Protein AF-A0A258X0F5-F1 (afdb_monomer_lite)

Foldseek 3Di:
DFLDPQLRDDLQLLLVCCVVPNLDLVSSCVVSVQCVGVNCLCPCPDPVGPHRSVCSSVVSVVVVVVD

pLDDT: mean 96.48, std 2.94, range [77.75, 98.44]

Radius of gyration: 10.72 Å; chains: 1; bounding box: 29×16×29 Å

Sequence (67 aa):
MTVCICQNVTLDDIADLIEKYGNDPEVIKEKADIGKGCGECLETSCDSVDLPWPYAMANAQAMLKQR

Structure (mmCIF, N/CA/C/O backbone):
data_AF-A0A258X0F5-F1
#
_entry.id   AF-A0A258X0F5-F1
#
loop_
_atom_site.group_PDB
_atom_site.id
_atom_site.type_symbol
_atom_site.label_atom_id
_atom_site.label_alt_id
_atom_site.label_comp_id
_atom_site.label_asym_id
_atom_site.label_entity_id
_atom_site.label_seq_id
_atom_site.pdbx_PDB_ins_code
_atom_site.Cartn_x
_atom_site.Cartn_y
_atom_site.Cartn_z
_atom_site.occupancy
_atom_site.B_iso_or_equiv
_atom_site.auth_seq_id
_atom_site.auth_comp_id
_atom_site.auth_asym_id
_atom_site.auth_atom_id
_atom_site.pdbx_PDB_model_num
ATOM 1 N N . MET A 1 1 ? -9.213 -4.636 -6.325 1.00 94.25 1 MET A N 1
ATOM 2 C CA . MET A 1 1 ? -8.486 -3.634 -7.138 1.00 94.25 1 MET A CA 1
ATOM 3 C C . MET A 1 1 ? -7.017 -3.719 -6.788 1.00 94.25 1 MET A C 1
ATOM 5 O O . MET A 1 1 ? -6.690 -3.659 -5.609 1.00 94.25 1 MET A O 1
ATOM 9 N N . THR A 1 2 ? -6.157 -3.900 -7.778 1.00 97.94 2 THR A N 1
ATOM 10 C CA . THR A 1 2 ? -4.699 -3.954 -7.638 1.00 97.94 2 THR A CA 1
ATOM 11 C C . THR A 1 2 ? -4.147 -2.543 -7.464 1.00 97.94 2 THR A C 1
ATOM 13 O O . THR A 1 2 ? -4.473 -1.665 -8.260 1.00 97.94 2 THR A O 1
ATOM 16 N N . VAL A 1 3 ? -3.313 -2.331 -6.442 1.00 98.06 3 VAL A N 1
ATOM 17 C CA . VAL A 1 3 ? -2.669 -1.042 -6.129 1.00 98.06 3 VAL A CA 1
ATOM 18 C C . VAL A 1 3 ? -1.195 -1.035 -6.528 1.00 98.06 3 VAL A C 1
ATOM 20 O O . VAL A 1 3 ? -0.684 -0.030 -7.015 1.00 98.06 3 VAL A O 1
ATOM 23 N N . CYS A 1 4 ? -0.497 -2.162 -6.368 1.00 98.19 4 CYS A N 1
ATOM 24 C CA . CYS A 1 4 ? 0.877 -2.324 -6.836 1.00 98.19 4 CYS A CA 1
ATOM 25 C C . CYS A 1 4 ? 1.102 -3.745 -7.341 1.00 98.19 4 CYS A C 1
ATOM 27 O O . CYS A 1 4 ? 1.103 -4.693 -6.558 1.00 98.19 4 CYS A O 1
ATOM 29 N N . ILE A 1 5 ? 1.352 -3.890 -8.644 1.00 97.25 5 ILE A N 1
ATOM 30 C CA . ILE A 1 5 ? 1.576 -5.203 -9.254 1.00 97.25 5 ILE A CA 1
ATOM 31 C C . ILE A 1 5 ? 2.917 -5.826 -8.833 1.00 97.25 5 ILE A C 1
ATOM 33 O O . ILE A 1 5 ? 2.984 -7.027 -8.598 1.00 97.25 5 ILE A O 1
ATOM 37 N N . CYS A 1 6 ? 3.977 -5.023 -8.653 1.00 97.69 6 CYS A N 1
ATOM 38 C CA . CYS A 1 6 ? 5.305 -5.530 -8.280 1.00 97.69 6 CYS A CA 1
ATOM 39 C C . CYS A 1 6 ? 5.340 -6.196 -6.901 1.00 97.69 6 CYS A C 1
ATOM 41 O O . CYS A 1 6 ? 6.139 -7.103 -6.695 1.00 97.69 6 CYS A O 1
ATOM 43 N N . GLN A 1 7 ? 4.514 -5.719 -5.968 1.00 97.44 7 GLN A N 1
ATOM 44 C CA . GLN A 1 7 ? 4.406 -6.264 -4.611 1.00 97.44 7 GLN A CA 1
ATOM 45 C C . GLN A 1 7 ? 3.136 -7.105 -4.419 1.00 97.44 7 GLN A C 1
ATOM 47 O O . GLN A 1 7 ? 2.883 -7.583 -3.320 1.00 97.44 7 GLN A O 1
ATOM 52 N N . ASN A 1 8 ? 2.337 -7.286 -5.480 1.00 96.94 8 ASN A N 1
ATOM 53 C CA . ASN A 1 8 ? 1.037 -7.954 -5.433 1.00 96.94 8 ASN A CA 1
ATOM 54 C C . ASN A 1 8 ? 0.113 -7.402 -4.326 1.00 96.94 8 ASN A C 1
ATOM 56 O O . ASN A 1 8 ? -0.514 -8.161 -3.593 1.00 96.94 8 ASN A O 1
ATOM 60 N N . VAL A 1 9 ? 0.056 -6.073 -4.198 1.00 98.12 9 VAL A N 1
ATOM 61 C CA . VAL A 1 9 ? -0.763 -5.378 -3.194 1.00 98.12 9 VAL A CA 1
ATOM 62 C C . VAL A 1 9 ? -2.096 -4.971 -3.800 1.00 98.12 9 VAL A C 1
ATOM 64 O O . VAL A 1 9 ? -2.146 -4.342 -4.865 1.00 98.12 9 VAL A O 1
ATOM 67 N N . THR A 1 10 ? -3.173 -5.274 -3.090 1.00 98.44 10 THR A N 1
ATOM 68 C CA . THR A 1 10 ? -4.553 -4.935 -3.437 1.00 98.44 10 THR A CA 1
ATOM 69 C C . THR A 1 10 ? -5.126 -3.859 -2.512 1.00 98.44 10 THR A C 1
ATOM 71 O O . THR A 1 10 ? -4.546 -3.510 -1.488 1.00 98.44 10 THR A O 1
ATOM 74 N N . LEU A 1 11 ? -6.291 -3.312 -2.867 1.00 98.06 11 LEU A N 1
ATOM 75 C CA . LEU A 1 11 ? -6.999 -2.342 -2.034 1.00 98.06 11 LEU A CA 1
ATOM 76 C C . LEU A 1 11 ? -7.447 -2.932 -0.688 1.00 98.06 11 LEU A C 1
ATOM 78 O O . LEU A 1 11 ? -7.457 -2.209 0.305 1.00 98.06 11 LEU A O 1
ATOM 82 N N . ASP A 1 12 ? -7.803 -4.218 -0.654 1.00 98.19 12 ASP A N 1
ATOM 83 C CA . ASP A 1 12 ? -8.153 -4.911 0.588 1.00 98.19 12 ASP A CA 1
ATOM 84 C C . ASP A 1 12 ? -6.946 -4.986 1.527 1.00 98.19 12 ASP A C 1
ATOM 86 O O . ASP A 1 12 ? -7.079 -4.638 2.696 1.00 98.19 12 ASP A O 1
ATOM 90 N N . ASP A 1 13 ? -5.749 -5.275 1.003 1.00 98.25 13 ASP A N 1
ATOM 91 C CA . ASP A 1 13 ? -4.518 -5.245 1.805 1.00 98.25 13 ASP A CA 1
ATOM 92 C C . ASP A 1 13 ? -4.267 -3.850 2.404 1.00 98.25 13 ASP A C 1
ATOM 94 O O . ASP A 1 13 ? -3.885 -3.723 3.567 1.00 98.25 13 ASP A O 1
ATOM 98 N N . ILE A 1 14 ? -4.516 -2.780 1.636 1.00 98.31 14 ILE A N 1
ATOM 99 C CA . ILE A 1 14 ? -4.402 -1.401 2.141 1.00 98.31 14 ILE A CA 1
ATOM 100 C C . ILE A 1 14 ? -5.411 -1.140 3.265 1.00 98.31 14 ILE A C 1
ATOM 102 O O . ILE A 1 14 ? -5.059 -0.518 4.267 1.00 98.31 14 ILE A O 1
ATOM 106 N N . ALA A 1 15 ? -6.650 -1.610 3.130 1.00 98.19 15 ALA A N 1
ATOM 107 C CA . ALA A 1 15 ? -7.670 -1.443 4.161 1.00 98.19 15 ALA A CA 1
ATOM 108 C C . ALA A 1 15 ? -7.319 -2.197 5.450 1.00 98.19 15 ALA A C 1
ATOM 110 O O . ALA A 1 15 ? -7.371 -1.603 6.527 1.00 98.19 15 ALA A O 1
ATOM 111 N N . ASP A 1 16 ? -6.863 -3.442 5.337 1.00 98.19 16 ASP A N 1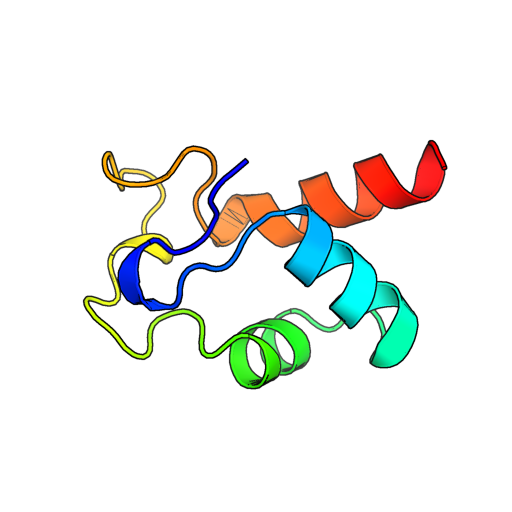
ATOM 112 C CA . ASP A 1 16 ? -6.444 -4.254 6.481 1.00 98.19 16 ASP A CA 1
ATOM 113 C C . ASP A 1 16 ? -5.230 -3.623 7.199 1.00 98.19 16 ASP A C 1
ATOM 115 O O . ASP A 1 16 ? -5.136 -3.619 8.433 1.00 98.19 16 ASP A O 1
ATOM 119 N N . LEU A 1 17 ? -4.300 -3.019 6.447 1.00 98.25 17 LEU A N 1
ATOM 120 C CA . LEU A 1 17 ? -3.192 -2.252 7.020 1.00 98.25 17 LEU A CA 1
ATOM 121 C C . LEU A 1 17 ? -3.675 -0.983 7.735 1.00 98.25 17 LEU A C 1
ATOM 123 O O . LEU A 1 17 ? -3.143 -0.672 8.802 1.00 98.25 17 LEU A O 1
ATOM 127 N N . ILE A 1 18 ? -4.673 -0.269 7.199 1.00 97.75 18 ILE A N 1
ATOM 128 C CA . ILE A 1 18 ? -5.262 0.915 7.851 1.00 97.75 18 ILE A CA 1
ATOM 129 C C . ILE A 1 18 ? -5.917 0.527 9.179 1.00 97.75 18 ILE A C 1
ATOM 131 O O . ILE A 1 18 ? -5.725 1.223 10.178 1.00 97.75 18 ILE A O 1
ATOM 135 N N . GLU A 1 19 ? -6.646 -0.588 9.228 1.00 97.38 19 GLU A N 1
ATOM 136 C CA . GLU A 1 19 ? -7.249 -1.087 10.472 1.00 97.38 19 GLU A CA 1
ATOM 137 C C . GLU A 1 19 ? -6.188 -1.456 11.520 1.00 97.38 19 GLU A C 1
ATOM 139 O O . GLU A 1 19 ? -6.378 -1.217 12.714 1.00 97.38 19 GLU A O 1
ATOM 144 N N . LYS A 1 20 ? -5.045 -1.999 11.085 1.00 97.81 20 LYS A N 1
ATOM 145 C CA . LYS A 1 20 ? -3.977 -2.470 11.978 1.00 97.81 20 LYS A CA 1
ATOM 146 C C . LYS A 1 20 ? -3.008 -1.379 12.439 1.00 97.81 20 LYS A C 1
ATOM 148 O O . LYS A 1 20 ? -2.522 -1.436 13.569 1.00 97.81 20 LYS A O 1
ATOM 153 N N . TYR A 1 21 ? -2.674 -0.433 11.566 1.00 97.19 21 TYR A N 1
ATOM 154 C CA . TYR A 1 21 ? -1.605 0.551 11.780 1.00 97.19 21 TYR A CA 1
ATOM 155 C C . TYR A 1 21 ? -2.100 2.002 11.811 1.00 97.19 21 TYR A C 1
ATOM 157 O O . TYR A 1 21 ? -1.316 2.907 12.093 1.00 97.19 21 TYR A O 1
ATOM 165 N N . GLY A 1 22 ? -3.394 2.229 11.581 1.00 95.94 22 GLY A N 1
ATOM 166 C CA . GLY A 1 22 ? -3.984 3.559 11.495 1.00 95.94 22 GLY A CA 1
ATOM 167 C C . GLY A 1 22 ? -3.876 4.167 10.097 1.00 95.94 22 GLY A C 1
ATOM 168 O O . GLY A 1 22 ? -3.366 3.572 9.154 1.00 95.94 22 GLY A O 1
ATOM 169 N N . ASN A 1 23 ? -4.386 5.388 9.951 1.00 95.00 23 ASN A N 1
ATOM 170 C CA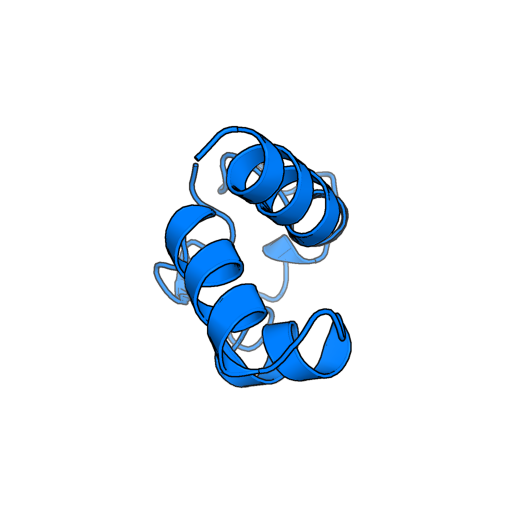 . ASN A 1 23 ? -4.555 6.039 8.653 1.00 95.00 23 ASN A CA 1
ATOM 171 C C . ASN A 1 23 ? -3.418 7.022 8.310 1.00 95.00 23 ASN A C 1
ATOM 173 O O . ASN A 1 23 ? -3.675 8.178 7.972 1.00 95.00 23 ASN A O 1
ATOM 177 N N . ASP A 1 24 ? -2.168 6.586 8.432 1.00 97.31 24 ASP A N 1
ATOM 178 C CA . ASP A 1 24 ? -1.006 7.368 7.997 1.00 97.31 24 ASP A CA 1
ATOM 179 C C . ASP A 1 24 ? -0.509 6.837 6.639 1.00 97.31 24 ASP A C 1
ATOM 181 O O . ASP A 1 24 ? -0.021 5.706 6.576 1.00 97.31 24 ASP A O 1
ATOM 185 N N . PRO A 1 25 ? -0.626 7.614 5.545 1.00 95.94 25 PRO A N 1
ATOM 186 C CA . PRO A 1 25 ? -0.202 7.173 4.222 1.00 95.94 25 PRO A CA 1
ATOM 187 C C . PRO A 1 25 ? 1.252 6.702 4.160 1.00 95.94 25 PRO A C 1
ATOM 189 O O . PRO A 1 25 ? 1.518 5.704 3.499 1.00 95.94 25 PRO A O 1
ATOM 192 N N . GLU A 1 26 ? 2.189 7.365 4.841 1.00 96.56 26 GLU A N 1
ATOM 193 C CA . GLU A 1 26 ? 3.607 6.987 4.780 1.00 96.56 26 GLU A CA 1
ATOM 194 C C . GLU A 1 26 ? 3.849 5.660 5.505 1.00 96.56 26 GLU A C 1
ATOM 196 O O . GLU A 1 26 ? 4.543 4.786 4.982 1.00 96.56 26 GLU A O 1
ATOM 201 N N . VAL A 1 27 ? 3.194 5.451 6.652 1.00 97.88 27 VAL A N 1
ATOM 202 C CA . VAL A 1 27 ? 3.256 4.172 7.382 1.00 97.88 27 VAL A CA 1
ATOM 203 C C . VAL A 1 27 ? 2.680 3.039 6.538 1.00 97.88 27 VAL A C 1
ATOM 205 O O . VAL A 1 27 ? 3.292 1.978 6.425 1.00 97.88 27 VAL A O 1
ATOM 208 N N . ILE A 1 28 ? 1.515 3.245 5.922 1.00 98.19 28 ILE A N 1
ATOM 209 C CA . ILE A 1 28 ? 0.858 2.214 5.109 1.00 98.19 28 ILE A CA 1
ATOM 210 C C . ILE A 1 28 ? 1.675 1.905 3.854 1.00 98.19 28 ILE A C 1
ATOM 212 O O . ILE A 1 28 ? 1.877 0.735 3.531 1.00 98.19 28 ILE A O 1
ATOM 216 N N . LYS A 1 29 ? 2.217 2.935 3.198 1.00 97.06 29 LYS A N 1
ATOM 217 C CA . LYS A 1 29 ? 3.125 2.799 2.054 1.00 97.06 29 LYS A CA 1
ATOM 218 C C . LYS A 1 29 ? 4.354 1.967 2.408 1.00 97.06 29 LYS A C 1
ATOM 220 O O . LYS A 1 29 ? 4.733 1.087 1.639 1.00 97.06 29 LYS A O 1
ATOM 225 N N . GLU A 1 30 ? 4.955 2.222 3.572 1.00 97.75 30 GLU A N 1
ATOM 226 C CA . GLU A 1 30 ? 6.104 1.466 4.070 1.00 97.75 30 GLU A CA 1
ATOM 227 C C . GLU A 1 30 ? 5.737 0.009 4.376 1.00 97.75 30 GLU A C 1
ATOM 229 O O . GLU A 1 30 ? 6.470 -0.893 3.976 1.00 97.75 30 GLU A O 1
ATOM 234 N N . LYS A 1 31 ? 4.604 -0.241 5.050 1.00 98.12 31 LYS A N 1
ATOM 235 C CA . LYS A 1 31 ? 4.151 -1.601 5.402 1.00 98.12 31 LYS A CA 1
ATOM 236 C C . LYS A 1 31 ? 3.739 -2.443 4.200 1.00 98.12 31 LYS A C 1
ATOM 238 O O . LYS A 1 31 ? 3.899 -3.657 4.253 1.00 98.12 31 LYS A O 1
ATOM 243 N N . ALA A 1 32 ? 3.217 -1.810 3.156 1.00 96.88 32 ALA A N 1
ATOM 244 C CA . ALA A 1 32 ? 2.837 -2.458 1.905 1.00 96.88 32 ALA A CA 1
ATOM 245 C C . ALA A 1 32 ? 3.979 -2.489 0.869 1.00 96.88 32 ALA A C 1
ATOM 247 O O . ALA A 1 32 ? 3.758 -2.908 -0.264 1.00 96.88 32 ALA A O 1
ATOM 248 N N . ASP A 1 33 ? 5.177 -1.999 1.214 1.00 97.50 33 ASP A N 1
ATOM 249 C CA . ASP A 1 33 ? 6.327 -1.893 0.305 1.00 97.50 33 ASP A CA 1
ATOM 250 C C . ASP A 1 33 ? 6.010 -1.167 -1.026 1.00 97.50 33 ASP A C 1
ATOM 252 O O . ASP A 1 33 ? 6.639 -1.386 -2.069 1.00 97.50 33 ASP A O 1
ATOM 256 N N . ILE A 1 34 ? 5.046 -0.243 -0.993 1.00 97.44 34 ILE A N 1
ATOM 257 C CA . ILE A 1 34 ? 4.574 0.485 -2.171 1.00 97.44 34 ILE A CA 1
ATOM 258 C C . ILE A 1 34 ? 5.695 1.367 -2.724 1.00 97.44 34 ILE A C 1
ATOM 260 O O . ILE A 1 34 ? 6.283 2.199 -2.031 1.00 97.44 34 ILE A O 1
ATOM 264 N N . GLY A 1 35 ? 5.972 1.201 -4.017 1.00 95.12 35 GLY A N 1
ATOM 265 C CA . GLY A 1 35 ? 7.016 1.938 -4.724 1.00 95.12 35 GLY A CA 1
ATOM 266 C C . GLY A 1 35 ? 8.429 1.357 -4.592 1.00 95.12 35 GLY A C 1
ATOM 267 O O . GLY A 1 35 ? 9.337 1.900 -5.209 1.00 95.12 35 GLY A O 1
ATOM 268 N N . LYS A 1 36 ? 8.636 0.240 -3.872 1.00 95.31 36 LYS A N 1
ATOM 269 C CA . LYS A 1 36 ? 9.955 -0.430 -3.778 1.00 95.31 36 LYS A CA 1
ATOM 270 C C . LYS A 1 36 ? 10.301 -1.339 -4.973 1.00 95.31 36 LYS A C 1
ATOM 272 O O . LYS A 1 36 ? 11.378 -1.924 -5.005 1.00 95.31 36 LYS A O 1
ATOM 277 N N . GLY A 1 37 ? 9.387 -1.474 -5.939 1.00 94.25 37 GLY A N 1
ATOM 278 C CA . GLY A 1 37 ? 9.592 -2.173 -7.216 1.00 94.25 37 GLY A CA 1
ATOM 279 C C . GLY A 1 37 ? 9.941 -1.209 -8.356 1.00 94.25 37 GLY A C 1
ATOM 280 O O . GLY A 1 37 ? 10.960 -0.530 -8.306 1.00 94.25 37 GLY A O 1
ATOM 281 N N . CYS A 1 38 ? 9.081 -1.127 -9.378 1.00 96.19 38 CYS A N 1
ATOM 282 C CA . CYS A 1 38 ? 9.250 -0.176 -10.487 1.00 96.19 38 CYS A CA 1
ATOM 283 C C . CYS A 1 38 ? 8.961 1.288 -10.108 1.00 96.19 38 CYS A C 1
ATOM 285 O O . CYS A 1 38 ? 9.348 2.193 -10.836 1.00 96.19 38 CYS A O 1
ATOM 287 N N . GLY A 1 39 ? 8.253 1.532 -8.998 1.00 96.69 39 GLY A N 1
ATOM 288 C CA . GLY A 1 39 ? 7.852 2.874 -8.563 1.00 96.69 39 GLY A CA 1
ATOM 289 C C . GLY A 1 39 ? 6.633 3.454 -9.291 1.00 96.69 39 GLY A C 1
ATOM 290 O O . GLY A 1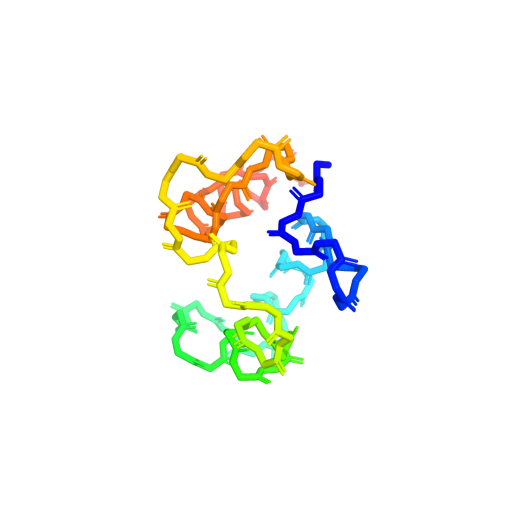 39 ? 6.020 4.382 -8.778 1.00 96.69 39 GLY A O 1
ATOM 291 N N . GLU A 1 40 ? 6.220 2.881 -10.423 1.00 97.19 40 GLU A N 1
ATOM 292 C CA . GLU A 1 40 ? 5.179 3.459 -11.286 1.00 97.19 40 GLU A CA 1
ATOM 293 C C . GLU A 1 40 ? 3.802 3.544 -10.629 1.00 97.19 40 GLU A C 1
ATOM 295 O O . GLU A 1 40 ? 3.054 4.462 -10.926 1.00 97.19 40 GLU A O 1
ATOM 300 N N . CYS A 1 41 ? 3.471 2.664 -9.677 1.00 97.38 41 CYS A N 1
ATOM 301 C CA . CYS A 1 41 ? 2.203 2.739 -8.941 1.00 97.38 41 CYS A CA 1
ATOM 302 C C . CYS A 1 41 ? 2.030 4.043 -8.138 1.00 97.38 41 CYS A C 1
ATOM 304 O O . CYS A 1 41 ? 0.932 4.315 -7.657 1.00 97.38 41 CYS A O 1
ATOM 306 N N . LEU A 1 42 ? 3.102 4.822 -7.945 1.00 97.31 42 LEU A N 1
ATOM 307 C CA . LEU A 1 42 ? 3.056 6.153 -7.337 1.00 97.31 42 LEU A CA 1
ATOM 308 C C . LEU A 1 42 ? 2.537 7.225 -8.303 1.00 97.31 42 LEU A C 1
ATOM 310 O O . LEU A 1 42 ? 2.040 8.252 -7.846 1.00 97.31 42 LEU A O 1
ATOM 314 N N . GLU A 1 43 ? 2.626 6.978 -9.608 1.00 97.25 43 GLU A N 1
ATOM 315 C CA . GLU A 1 43 ? 2.135 7.859 -10.659 1.00 97.25 43 GLU A CA 1
ATOM 316 C C . GLU A 1 43 ? 0.667 7.553 -10.967 1.00 97.25 43 GLU A C 1
ATOM 318 O O . GLU A 1 43 ? 0.241 6.398 -11.030 1.00 97.25 43 GLU A O 1
ATOM 323 N N . THR A 1 44 ? -0.132 8.591 -11.206 1.00 95.56 44 THR A N 1
ATOM 324 C CA . THR A 1 44 ? -1.569 8.434 -11.490 1.00 95.56 44 THR A CA 1
ATOM 325 C C . THR A 1 44 ? -1.856 7.830 -12.865 1.00 95.56 44 THR A C 1
ATOM 327 O O . THR A 1 44 ? -2.972 7.378 -13.100 1.00 95.56 44 THR A O 1
ATOM 330 N N . SER A 1 45 ? -0.865 7.805 -13.759 1.00 94.75 45 SER A N 1
ATOM 331 C CA . SER A 1 45 ? -0.947 7.253 -15.116 1.00 94.75 45 SER A CA 1
ATOM 332 C C . SER A 1 45 ? -0.426 5.815 -15.227 1.00 94.75 45 SER A C 1
ATOM 334 O O . SER A 1 45 ? -0.053 5.385 -16.314 1.00 94.75 45 SER A O 1
ATOM 336 N N . CYS A 1 46 ? -0.296 5.085 -14.116 1.00 95.06 46 CYS A N 1
ATOM 337 C CA . CYS A 1 46 ? 0.162 3.699 -14.156 1.00 95.06 46 CYS A CA 1
ATOM 338 C C . CYS A 1 46 ? -0.923 2.783 -14.736 1.00 95.06 46 CYS A C 1
ATOM 340 O O . CYS A 1 46 ? -1.907 2.483 -14.064 1.00 95.06 46 CYS A O 1
ATOM 342 N N . ASP A 1 47 ? -0.702 2.281 -15.950 1.00 95.25 47 ASP A N 1
ATOM 343 C CA . ASP A 1 47 ? -1.655 1.406 -16.650 1.00 95.25 47 ASP A CA 1
ATOM 344 C C . ASP A 1 47 ? -1.591 -0.067 -16.195 1.00 95.25 47 ASP A C 1
ATOM 346 O O . ASP A 1 47 ? -2.373 -0.904 -16.641 1.00 95.25 47 ASP A O 1
ATOM 350 N N . SER A 1 48 ? -0.644 -0.412 -15.316 1.00 95.69 48 SER A N 1
ATOM 351 C CA . SER A 1 48 ? -0.425 -1.790 -14.840 1.00 95.69 48 SER A CA 1
ATOM 352 C C . SER A 1 48 ? -1.198 -2.137 -13.5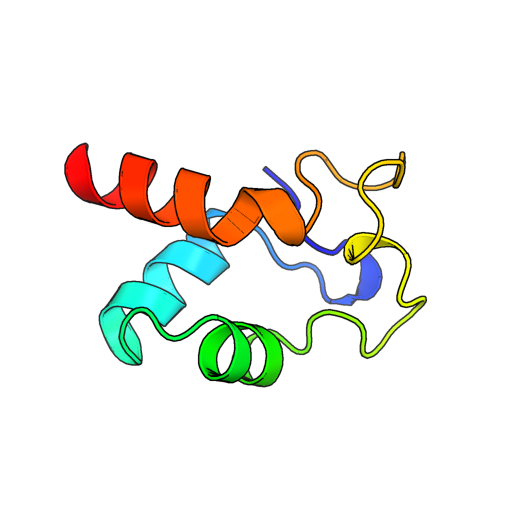62 1.00 95.69 48 SER A C 1
ATOM 354 O O . SER A 1 48 ? -1.036 -3.232 -13.021 1.00 95.69 48 SER A O 1
ATOM 356 N N . VAL A 1 49 ? -1.989 -1.203 -13.033 1.00 97.69 49 VAL A N 1
ATOM 357 C CA . VAL A 1 49 ? -2.738 -1.357 -11.781 1.00 97.69 49 VAL A CA 1
ATOM 358 C C . VAL A 1 49 ? -4.162 -0.843 -11.958 1.00 97.69 49 VAL A C 1
ATOM 360 O O . VAL A 1 49 ? -4.405 0.066 -12.744 1.00 97.69 49 VAL A O 1
ATOM 363 N N . ASP A 1 50 ? -5.108 -1.396 -11.201 1.00 97.94 50 ASP A N 1
ATOM 364 C CA . ASP A 1 50 ? -6.501 -0.933 -11.246 1.00 97.94 50 ASP A CA 1
ATOM 365 C C . ASP A 1 50 ? -6.666 0.423 -10.541 1.00 97.94 50 ASP A C 1
ATOM 367 O O . ASP A 1 50 ? -7.562 1.199 -10.871 1.00 97.94 50 ASP A O 1
ATOM 371 N N . LEU A 1 51 ? -5.834 0.687 -9.525 1.00 97.69 51 LEU A N 1
ATOM 372 C CA . LEU A 1 51 ? -5.924 1.883 -8.697 1.00 97.69 51 LEU A CA 1
ATOM 373 C C . LEU A 1 51 ? -4.538 2.357 -8.223 1.00 97.69 51 LEU A C 1
ATOM 375 O O . LEU A 1 51 ? -3.991 1.790 -7.278 1.00 97.69 51 LEU A O 1
ATOM 379 N N . PRO A 1 52 ? -3.985 3.431 -8.806 1.00 97.62 52 PRO A N 1
ATOM 380 C CA . PRO A 1 52 ? -2.718 4.003 -8.362 1.00 97.62 52 PRO A CA 1
ATOM 381 C C . PRO A 1 52 ? -2.704 4.419 -6.883 1.00 97.62 52 PRO A C 1
ATOM 383 O O . PRO A 1 52 ? -3.719 4.849 -6.323 1.00 97.62 52 PRO A O 1
ATOM 386 N N . TRP A 1 53 ? -1.522 4.366 -6.260 1.00 97.31 53 TRP A N 1
ATOM 387 C CA . TRP A 1 53 ? -1.300 4.692 -4.846 1.00 97.31 53 TRP A CA 1
ATOM 388 C C . TRP A 1 53 ? -1.893 6.042 -4.403 1.00 97.31 53 TRP A C 1
ATOM 390 O O . TRP A 1 53 ? -2.539 6.057 -3.351 1.00 97.31 53 TRP A O 1
ATOM 400 N N . PRO A 1 54 ? -1.776 7.152 -5.169 1.00 97.00 54 PRO A N 1
ATOM 401 C CA . PRO A 1 54 ? -2.374 8.435 -4.782 1.00 97.00 54 PRO A CA 1
ATOM 402 C C . PRO A 1 54 ? -3.882 8.373 -4.499 1.00 97.00 54 PRO A C 1
ATOM 404 O O . PRO A 1 54 ? -4.407 9.212 -3.769 1.00 97.00 54 PRO A O 1
ATOM 407 N N . TYR A 1 55 ? -4.579 7.372 -5.044 1.00 97.38 55 TYR A N 1
ATOM 408 C CA . TYR A 1 55 ? -6.010 7.160 -4.838 1.00 97.38 55 TYR A CA 1
ATOM 409 C C . TYR A 1 55 ? -6.322 6.017 -3.861 1.00 97.38 55 TYR A C 1
ATOM 411 O O . TYR A 1 55 ? -7.447 5.936 -3.362 1.00 97.38 55 TYR A O 1
ATOM 419 N N . ALA A 1 56 ? -5.357 5.148 -3.551 1.00 97.44 56 ALA A N 1
ATOM 420 C CA . ALA A 1 56 ? -5.575 3.934 -2.767 1.00 97.44 56 ALA A CA 1
ATOM 421 C C . ALA A 1 56 ? -6.074 4.215 -1.342 1.00 97.44 56 ALA A C 1
ATOM 423 O O . ALA A 1 56 ? -7.079 3.641 -0.931 1.00 97.44 56 ALA A O 1
ATOM 424 N N . MET A 1 57 ? -5.446 5.148 -0.615 1.00 97.06 57 MET A N 1
ATOM 425 C CA . MET A 1 57 ? -5.819 5.471 0.774 1.00 97.06 57 MET A CA 1
ATOM 426 C C . MET A 1 57 ? -7.285 5.908 0.896 1.00 97.06 57 MET A C 1
ATOM 428 O O . MET A 1 57 ? -8.038 5.354 1.694 1.00 97.06 57 MET A O 1
ATOM 432 N N . ALA A 1 58 ? -7.723 6.859 0.065 1.00 97.19 58 ALA A N 1
ATOM 433 C CA . ALA A 1 58 ? -9.094 7.367 0.110 1.00 97.19 58 ALA A CA 1
ATOM 434 C C . ALA A 1 58 ? -10.128 6.278 -0.231 1.00 97.19 58 ALA A C 1
ATOM 436 O O . ALA A 1 58 ? -11.174 6.193 0.415 1.00 97.19 58 ALA A O 1
ATOM 437 N N . ASN A 1 59 ? -9.826 5.418 -1.209 1.00 97.75 59 ASN A N 1
ATOM 438 C CA . ASN A 1 59 ? -10.702 4.309 -1.588 1.00 97.75 59 ASN A CA 1
ATOM 439 C C . ASN A 1 59 ? -10.760 3.227 -0.502 1.00 97.75 59 ASN A C 1
ATOM 441 O O . ASN A 1 59 ? -11.844 2.734 -0.200 1.00 97.75 59 ASN A O 1
ATOM 445 N N . ALA A 1 60 ? -9.634 2.909 0.140 1.00 97.50 60 ALA A N 1
ATOM 446 C CA . ALA A 1 60 ? -9.587 1.951 1.239 1.00 97.50 60 ALA A CA 1
ATOM 447 C C . ALA A 1 60 ? -10.410 2.449 2.436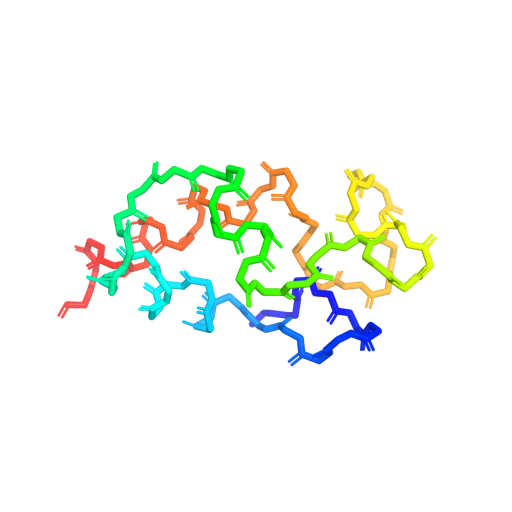 1.00 97.50 60 ALA A C 1
ATOM 449 O O . ALA A 1 60 ? -11.235 1.719 2.977 1.00 97.50 60 ALA A O 1
ATOM 450 N N . GLN A 1 61 ? -10.287 3.730 2.795 1.00 95.88 61 GLN A N 1
ATOM 451 C CA . GLN A 1 61 ? -11.117 4.334 3.841 1.00 95.88 61 GLN A CA 1
ATOM 452 C C . GLN A 1 61 ? -12.610 4.340 3.493 1.00 95.88 61 GLN A C 1
ATOM 454 O O . GLN A 1 61 ? -13.453 4.128 4.366 1.00 95.88 61 GLN A O 1
ATOM 459 N N . ALA A 1 62 ? -12.956 4.622 2.235 1.00 96.31 62 ALA A N 1
ATOM 460 C CA . ALA A 1 62 ? -14.340 4.570 1.777 1.00 96.31 62 ALA A CA 1
ATOM 461 C C . ALA A 1 62 ? -14.899 3.142 1.832 1.00 96.31 62 ALA A C 1
ATOM 463 O O . ALA A 1 62 ? -16.064 2.964 2.182 1.00 96.31 62 ALA A O 1
ATOM 464 N N . MET A 1 63 ? -14.070 2.140 1.529 1.00 94.88 63 MET A N 1
ATOM 465 C CA . MET A 1 63 ? -14.413 0.724 1.634 1.00 94.88 63 MET A CA 1
ATOM 466 C C . MET A 1 63 ? -14.634 0.299 3.091 1.00 94.88 63 MET A C 1
ATOM 468 O O . MET A 1 63 ? -15.636 -0.344 3.382 1.00 94.88 63 MET A O 1
ATOM 472 N N . LEU A 1 64 ? -13.774 0.729 4.020 1.00 94.56 64 LEU A N 1
ATOM 473 C CA . LEU A 1 64 ? -13.920 0.438 5.453 1.00 94.56 64 LEU A CA 1
ATOM 474 C C . LEU A 1 64 ? -15.210 1.009 6.058 1.00 94.56 64 LEU A C 1
ATOM 476 O O . LEU A 1 64 ? -15.813 0.381 6.914 1.00 94.56 64 LEU A O 1
ATOM 480 N N . LYS A 1 65 ? -15.678 2.175 5.598 1.00 92.69 65 LYS A N 1
ATOM 481 C CA . LYS A 1 65 ? -16.952 2.769 6.058 1.00 92.69 65 LYS A CA 1
ATOM 482 C C . LYS A 1 65 ? -18.200 2.001 5.606 1.00 92.69 65 LYS A C 1
ATOM 484 O O . LYS A 1 65 ? -19.293 2.317 6.068 1.00 92.69 65 LYS A O 1
ATOM 489 N N . GLN A 1 66 ? -18.048 1.082 4.657 1.00 85.81 66 GLN A N 1
ATOM 490 C CA . GLN A 1 66 ? -19.132 0.291 4.073 1.00 85.81 66 GLN A CA 1
ATOM 491 C C . GLN A 1 66 ? -19.116 -1.174 4.537 1.00 85.81 66 GLN A C 1
ATOM 493 O O . GLN A 1 66 ? -20.034 -1.913 4.180 1.00 85.81 66 GLN A O 1
ATOM 498 N N . ARG A 1 67 ? -18.083 -1.588 5.285 1.00 77.75 67 ARG A N 1
ATOM 499 C CA . ARG A 1 67 ? -17.994 -2.897 5.945 1.00 77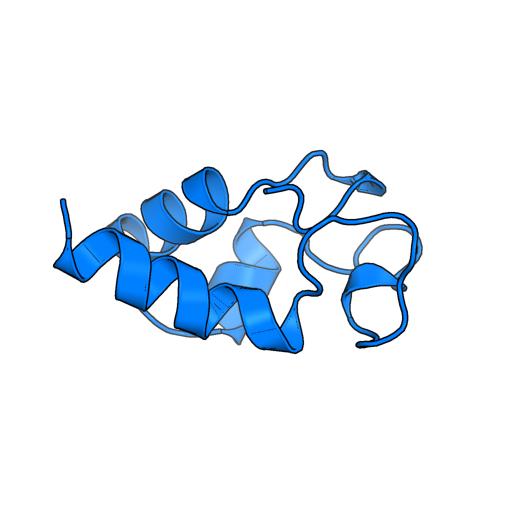.75 67 ARG A CA 1
ATOM 500 C C . ARG A 1 67 ? -18.743 -2.862 7.279 1.00 77.75 67 ARG A C 1
ATOM 502 O O . ARG A 1 67 ? -19.372 -3.893 7.599 1.00 77.75 67 ARG A O 1
#

Secondary structure (DSSP, 8-state):
-EEETTTTEEHHHHHHHHHHH-S-HHHHHHHTTTTSSSSGGGSTT-TTSSS-HHHHHHHHHHHHTT-